Protein AF-A0A953UXV2-F1 (afdb_monomer_lite)

pLDDT: mean 86.6, std 13.32, range [50.5, 97.19]

Foldseek 3Di:
DVVVVVVVVVVVVVVVVVVVVVVVVVVVLVVQLVCLCPPPVDDPVS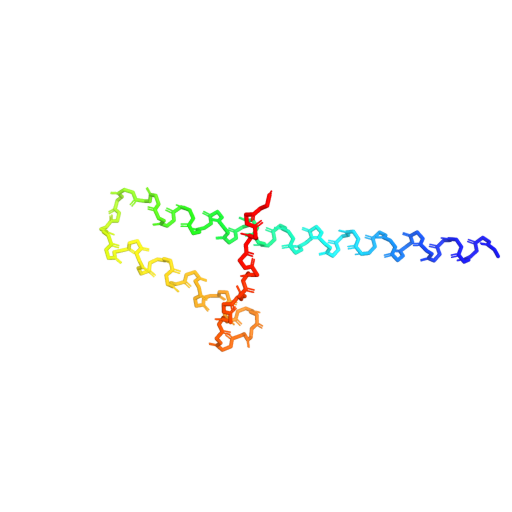SVVSNVVSVVVVCVVVVNPDDDDDPDDPPDDD

Structure (mmCIF, N/CA/C/O backbone):
data_AF-A0A953UXV2-F1
#
_entry.id   AF-A0A953UXV2-F1
#
loop_
_atom_site.group_PDB
_atom_site.id
_atom_site.type_symbol
_atom_site.label_atom_id
_atom_site.label_alt_id
_atom_site.label_comp_id
_atom_site.label_asym_id
_atom_site.label_entity_id
_atom_site.label_seq_id
_atom_site.pdbx_PDB_ins_code
_atom_site.Cartn_x
_atom_site.Cartn_y
_atom_site.Cartn_z
_atom_site.occupancy
_atom_site.B_iso_or_equiv
_atom_site.auth_seq_id
_atom_site.auth_comp_id
_atom_site.auth_asym_id
_atom_site.auth_atom_id
_atom_site.pdbx_PDB_model_num
ATOM 1 N N . MET A 1 1 ? 16.676 4.212 -37.717 1.00 59.56 1 MET A N 1
ATOM 2 C CA . MET A 1 1 ? 15.378 3.523 -37.530 1.00 59.56 1 MET A CA 1
ATOM 3 C C . MET A 1 1 ? 15.482 2.347 -36.559 1.00 59.56 1 MET A C 1
ATOM 5 O O . MET A 1 1 ? 14.681 2.288 -35.642 1.00 59.56 1 MET A O 1
ATOM 9 N N . ALA A 1 2 ? 16.476 1.454 -36.678 1.00 67.00 2 ALA A N 1
ATOM 10 C CA . ALA A 1 2 ? 16.670 0.364 -35.706 1.00 67.00 2 ALA A CA 1
ATOM 11 C C . ALA A 1 2 ? 17.043 0.856 -34.288 1.00 67.00 2 ALA A C 1
ATOM 13 O O . ALA A 1 2 ? 16.479 0.401 -33.302 1.00 67.00 2 ALA A O 1
ATOM 14 N N . THR A 1 3 ? 17.927 1.852 -34.183 1.00 73.88 3 THR A N 1
ATOM 15 C CA . THR A 1 3 ? 18.326 2.470 -32.903 1.00 73.88 3 THR A CA 1
ATOM 16 C C . THR A 1 3 ? 17.190 3.219 -32.208 1.00 73.88 3 THR A C 1
ATOM 18 O O . THR A 1 3 ? 17.076 3.177 -30.992 1.00 73.88 3 THR A O 1
ATOM 21 N N . THR A 1 4 ? 16.310 3.875 -32.966 1.00 75.38 4 THR A N 1
ATOM 22 C CA . THR A 1 4 ? 15.145 4.582 -32.415 1.00 75.38 4 THR A CA 1
ATOM 23 C C . THR A 1 4 ? 14.076 3.618 -31.902 1.00 75.38 4 THR A C 1
ATOM 25 O O . THR A 1 4 ? 13.470 3.892 -30.874 1.00 75.38 4 THR A O 1
ATOM 28 N N . ALA A 1 5 ? 13.870 2.481 -32.578 1.00 75.38 5 ALA A N 1
ATOM 29 C CA . ALA A 1 5 ? 12.964 1.430 -32.113 1.00 75.38 5 ALA A CA 1
ATOM 30 C C . ALA A 1 5 ? 13.473 0.780 -30.813 1.00 75.38 5 ALA A C 1
ATOM 32 O O . ALA A 1 5 ? 12.725 0.705 -29.843 1.00 75.38 5 ALA A O 1
ATOM 33 N N . LEU A 1 6 ? 14.770 0.444 -30.749 1.00 82.31 6 LEU A N 1
ATOM 34 C CA . LEU A 1 6 ? 15.412 -0.082 -29.536 1.00 82.31 6 LEU A CA 1
ATOM 35 C C . LEU A 1 6 ? 15.268 0.874 -28.339 1.00 82.31 6 LEU A C 1
ATOM 37 O O . LEU A 1 6 ? 14.989 0.440 -27.225 1.00 82.31 6 LEU A O 1
ATOM 41 N N . ASN A 1 7 ? 15.411 2.182 -28.573 1.00 85.81 7 ASN A N 1
ATOM 42 C CA . ASN A 1 7 ? 15.227 3.188 -27.527 1.00 85.81 7 ASN A CA 1
ATOM 43 C C . ASN A 1 7 ? 13.785 3.218 -26.999 1.00 85.81 7 ASN A C 1
ATOM 45 O O . ASN A 1 7 ? 13.584 3.375 -25.799 1.00 85.81 7 ASN A O 1
ATOM 49 N N . HIS A 1 8 ? 12.783 3.056 -27.867 1.00 90.12 8 HIS A N 1
ATOM 50 C CA . HIS A 1 8 ? 11.383 3.006 -27.440 1.00 90.12 8 HIS A CA 1
ATOM 51 C C . HIS A 1 8 ? 11.068 1.762 -26.611 1.00 90.12 8 HIS A C 1
ATOM 53 O O . HIS A 1 8 ? 10.359 1.873 -25.611 1.00 90.12 8 HIS A O 1
ATOM 59 N N . ASP A 1 9 ? 11.603 0.605 -26.995 1.00 91.81 9 ASP A N 1
ATOM 60 C CA . ASP A 1 9 ? 11.386 -0.639 -26.256 1.00 91.81 9 ASP A CA 1
ATOM 61 C C . ASP A 1 9 ? 12.077 -0.606 -24.888 1.00 91.81 9 ASP A C 1
ATOM 63 O O . ASP A 1 9 ? 11.481 -1.017 -23.894 1.00 91.81 9 ASP A O 1
ATOM 67 N N . LEU A 1 10 ? 13.276 -0.019 -24.802 1.00 92.31 10 LEU A N 1
ATOM 68 C CA . LEU A 1 10 ? 13.955 0.209 -23.524 1.00 92.31 10 LEU A CA 1
ATOM 69 C C . LEU A 1 10 ? 13.159 1.153 -22.611 1.00 92.31 10 LEU A C 1
ATOM 71 O O . LEU A 1 10 ? 12.949 0.844 -21.442 1.00 92.31 10 LEU A O 1
ATOM 75 N N . VAL A 1 11 ? 12.699 2.296 -23.131 1.00 95.06 11 VAL A N 1
ATOM 76 C CA . VAL A 1 11 ? 11.895 3.256 -22.353 1.00 95.06 11 VAL A CA 1
ATOM 77 C C . VAL A 1 11 ? 10.594 2.613 -21.872 1.00 95.06 11 VAL A C 1
ATOM 79 O O . VAL A 1 11 ? 10.197 2.837 -20.729 1.00 95.06 11 VAL A O 1
ATOM 82 N N . ARG A 1 12 ? 9.952 1.789 -22.711 1.00 95.69 12 ARG A N 1
ATOM 83 C CA . ARG A 1 12 ? 8.754 1.034 -22.328 1.00 95.69 12 ARG A CA 1
ATOM 84 C C . ARG A 1 12 ? 9.052 0.067 -21.185 1.00 95.69 12 ARG A C 1
ATOM 86 O O . ARG A 1 12 ? 8.349 0.116 -20.185 1.00 95.69 12 ARG A O 1
ATOM 93 N N . ALA A 1 13 ? 10.106 -0.738 -21.303 1.00 96.50 13 ALA A N 1
ATOM 94 C CA . ALA A 1 13 ? 10.486 -1.695 -20.267 1.00 96.50 13 ALA A CA 1
ATOM 95 C C . ALA A 1 13 ? 10.793 -1.005 -18.926 1.00 96.50 13 ALA A C 1
ATOM 97 O O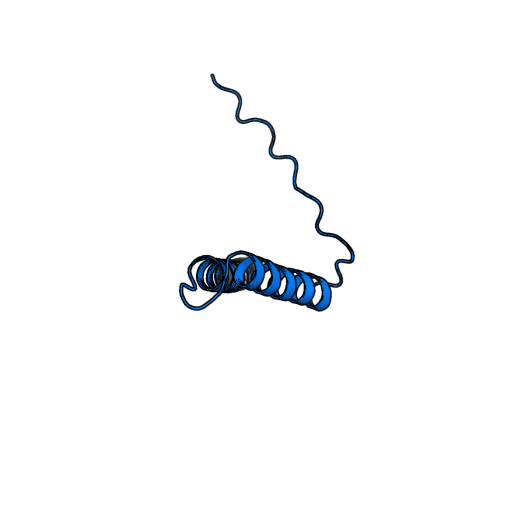 . ALA A 1 13 ? 10.360 -1.470 -17.877 1.00 96.50 13 ALA A O 1
ATOM 98 N N . ILE A 1 14 ? 11.481 0.143 -18.952 1.00 95.38 14 ILE A N 1
ATOM 99 C CA . ILE A 1 14 ? 11.741 0.941 -17.743 1.00 95.38 14 ILE A CA 1
ATOM 100 C C . ILE A 1 14 ? 10.428 1.449 -17.136 1.00 95.38 14 ILE A C 1
ATOM 102 O O . ILE A 1 14 ? 10.240 1.362 -15.926 1.00 95.38 14 ILE A O 1
ATOM 106 N N . ALA A 1 15 ? 9.517 1.977 -17.956 1.00 95.88 15 ALA A N 1
ATOM 107 C CA . ALA A 1 15 ? 8.235 2.484 -17.473 1.00 95.88 15 ALA A CA 1
ATOM 108 C C . ALA A 1 15 ? 7.367 1.373 -16.857 1.00 95.88 15 ALA A C 1
ATOM 110 O O . ALA A 1 15 ? 6.747 1.592 -15.817 1.00 95.88 15 ALA A O 1
ATOM 111 N N . GLU A 1 16 ? 7.351 0.190 -17.473 1.00 96.81 16 GLU A N 1
ATOM 112 C CA . GLU A 1 16 ? 6.658 -0.996 -16.959 1.00 96.81 16 GLU A CA 1
ATOM 113 C C . GLU A 1 16 ? 7.250 -1.453 -15.622 1.00 96.81 16 GLU A C 1
ATOM 115 O O . GLU A 1 16 ? 6.503 -1.659 -14.667 1.00 96.81 16 GLU A O 1
ATOM 120 N N . GLU A 1 17 ? 8.578 -1.522 -15.513 1.00 96.50 17 GLU A N 1
ATOM 121 C CA . GLU A 1 17 ? 9.249 -1.905 -14.269 1.00 96.50 17 GLU A CA 1
ATOM 122 C C . GLU A 1 17 ? 8.995 -0.891 -13.147 1.00 96.50 17 GLU A C 1
ATOM 124 O O . GLU A 1 17 ? 8.683 -1.266 -12.018 1.00 96.50 17 GLU A O 1
ATOM 129 N N . MET A 1 18 ? 9.049 0.409 -13.451 1.00 95.38 18 MET A N 1
ATOM 130 C CA . MET A 1 18 ? 8.722 1.454 -12.478 1.00 95.38 18 MET A CA 1
ATOM 131 C C . MET A 1 18 ? 7.269 1.344 -12.000 1.00 95.38 18 MET A C 1
ATOM 133 O O . MET A 1 18 ? 7.012 1.469 -10.802 1.00 95.38 18 MET A O 1
ATOM 137 N N . ALA A 1 19 ? 6.319 1.094 -12.907 1.00 94.06 19 ALA A N 1
ATOM 138 C CA . ALA A 1 19 ? 4.917 0.898 -12.547 1.00 94.06 19 ALA A CA 1
ATOM 139 C C . ALA A 1 19 ? 4.724 -0.351 -11.672 1.00 94.06 19 ALA A C 1
ATOM 141 O O . ALA A 1 19 ? 4.020 -0.289 -10.663 1.00 94.06 19 ALA A O 1
ATOM 142 N N . ASN A 1 20 ? 5.395 -1.453 -12.011 1.00 95.44 20 ASN A N 1
ATOM 143 C CA . ASN A 1 20 ? 5.361 -2.690 -11.237 1.00 95.44 20 ASN A CA 1
ATOM 144 C C . ASN A 1 20 ? 5.960 -2.511 -9.831 1.00 95.44 20 ASN A C 1
ATOM 146 O O . ASN A 1 20 ? 5.389 -2.978 -8.845 1.00 95.44 20 ASN A O 1
ATOM 150 N N . GLY A 1 21 ? 7.069 -1.775 -9.719 1.00 93.94 21 GLY A N 1
ATOM 151 C CA . GLY A 1 21 ? 7.682 -1.440 -8.434 1.00 93.94 21 GLY A CA 1
ATOM 152 C C . GLY A 1 21 ? 6.760 -0.603 -7.544 1.00 93.94 21 GLY A C 1
ATOM 153 O O . GLY A 1 21 ? 6.614 -0.899 -6.358 1.00 93.94 21 GLY A O 1
ATOM 154 N N . VAL A 1 22 ? 6.079 0.398 -8.117 1.00 90.88 22 VAL A N 1
ATOM 155 C CA . VAL A 1 22 ? 5.082 1.201 -7.386 1.00 90.88 22 VAL A CA 1
ATOM 156 C C . VAL A 1 22 ? 3.916 0.332 -6.915 1.00 90.88 22 VAL A C 1
ATOM 158 O O . VAL A 1 22 ? 3.540 0.417 -5.748 1.00 90.88 22 VAL A O 1
ATOM 161 N N . GLN A 1 23 ? 3.368 -0.518 -7.788 1.00 93.94 23 GLN A N 1
ATOM 162 C CA . GLN A 1 23 ? 2.265 -1.413 -7.432 1.00 93.94 23 GLN A CA 1
ATOM 163 C C . GLN A 1 23 ? 2.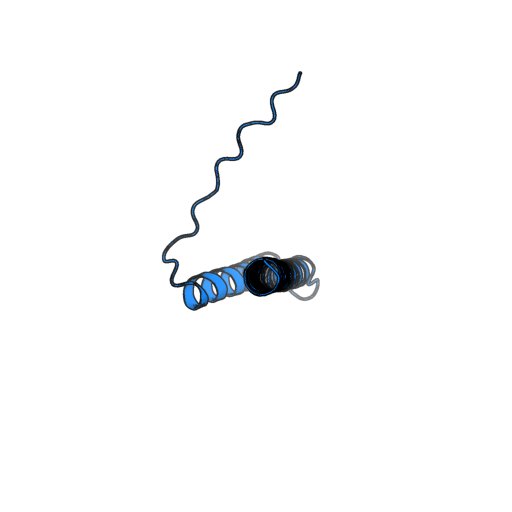664 -2.370 -6.301 1.00 93.94 23 GLN A C 1
ATOM 165 O O . GLN A 1 23 ? 1.955 -2.468 -5.305 1.00 93.94 23 GLN A O 1
ATOM 170 N N . THR A 1 24 ? 3.840 -2.991 -6.406 1.00 94.56 24 THR A N 1
ATOM 171 C CA . THR A 1 24 ? 4.365 -3.916 -5.390 1.00 94.56 24 THR A CA 1
ATOM 172 C C . THR A 1 24 ? 4.524 -3.238 -4.028 1.00 94.56 24 THR A C 1
ATOM 174 O O . THR A 1 24 ? 4.170 -3.814 -3.000 1.00 94.56 24 THR A O 1
ATOM 177 N N . ALA A 1 25 ? 5.027 -2.000 -4.001 1.00 91.12 25 ALA A N 1
ATOM 178 C CA . ALA A 1 25 ? 5.154 -1.237 -2.762 1.00 91.12 25 ALA A CA 1
ATOM 179 C C . ALA A 1 25 ? 3.781 -0.937 -2.133 1.00 91.12 25 ALA A C 1
ATOM 181 O O . ALA A 1 25 ? 3.599 -1.131 -0.931 1.00 91.12 25 ALA A O 1
ATOM 182 N N . VAL A 1 26 ? 2.805 -0.521 -2.949 1.00 91.94 26 VAL A N 1
ATOM 183 C CA . VAL A 1 26 ? 1.426 -0.274 -2.497 1.00 91.94 26 VAL A CA 1
ATOM 184 C C . VAL A 1 26 ? 0.794 -1.546 -1.939 1.00 91.94 26 VAL A C 1
ATOM 186 O O . VAL A 1 26 ? 0.233 -1.502 -0.845 1.00 91.94 26 VAL A O 1
ATOM 189 N N . ASP A 1 27 ? 0.926 -2.673 -2.635 1.00 94.69 27 ASP A N 1
ATOM 190 C CA . ASP A 1 27 ? 0.368 -3.955 -2.196 1.00 94.69 27 ASP A CA 1
ATOM 191 C C . ASP A 1 27 ? 0.981 -4.415 -0.868 1.00 94.69 27 ASP A C 1
ATOM 193 O O . ASP A 1 27 ? 0.258 -4.874 0.017 1.00 94.69 27 ASP A O 1
ATOM 197 N N . SER A 1 28 ? 2.290 -4.215 -0.678 1.00 93.56 28 SER A N 1
ATOM 198 C CA . SER A 1 28 ? 2.965 -4.522 0.589 1.00 93.56 28 SER A CA 1
ATOM 199 C C . SER A 1 28 ? 2.378 -3.723 1.756 1.00 93.56 28 SER A C 1
ATOM 201 O O . SER A 1 28 ? 2.048 -4.299 2.792 1.00 93.56 28 SER A O 1
ATOM 203 N N . TRP A 1 29 ? 2.193 -2.409 1.598 1.00 92.81 29 TRP A N 1
ATOM 204 C CA . TRP A 1 29 ? 1.605 -1.583 2.658 1.00 92.81 29 TRP A CA 1
ATOM 205 C C . TRP A 1 29 ? 0.133 -1.908 2.907 1.00 92.81 29 TRP A C 1
ATOM 207 O O . TRP A 1 29 ? -0.304 -1.921 4.057 1.00 92.81 29 TRP A O 1
ATOM 217 N N . MET A 1 30 ? -0.635 -2.198 1.854 1.00 94.81 30 MET A N 1
ATOM 218 C CA . MET A 1 30 ? -2.028 -2.622 2.003 1.00 94.81 30 MET A CA 1
ATOM 219 C C . MET A 1 30 ? -2.131 -3.939 2.777 1.00 94.81 30 MET A C 1
ATOM 221 O O . MET A 1 30 ? -2.979 -4.046 3.664 1.00 94.81 30 MET A O 1
ATOM 225 N N . MET A 1 31 ? -1.234 -4.893 2.513 1.00 97.00 31 MET A N 1
ATOM 226 C CA . MET A 1 31 ? -1.147 -6.150 3.258 1.00 97.00 31 MET A CA 1
ATOM 227 C C . MET A 1 31 ? -0.794 -5.915 4.734 1.00 97.00 31 MET A C 1
ATOM 229 O O . MET A 1 31 ? -1.432 -6.488 5.614 1.00 97.00 31 MET A O 1
ATOM 233 N N . GLU A 1 32 ? 0.181 -5.052 5.035 1.00 95.50 32 GLU A N 1
ATOM 234 C CA . GLU A 1 32 ? 0.534 -4.708 6.422 1.00 95.50 32 GLU A CA 1
ATOM 235 C C . GLU A 1 32 ? -0.645 -4.078 7.179 1.00 95.50 32 GLU A C 1
ATOM 237 O O . GLU A 1 32 ? -0.915 -4.438 8.329 1.00 95.50 32 GLU A O 1
ATOM 242 N N . ILE A 1 33 ? -1.385 -3.172 6.532 1.00 95.81 33 ILE A N 1
ATOM 243 C CA . ILE A 1 33 ? -2.579 -2.546 7.115 1.00 95.81 33 ILE A CA 1
ATOM 244 C C . ILE A 1 33 ? -3.673 -3.590 7.359 1.00 95.81 33 ILE A C 1
ATOM 246 O O . ILE A 1 33 ? -4.297 -3.580 8.423 1.00 95.81 33 ILE A O 1
ATOM 250 N N . GLU A 1 34 ? -3.910 -4.497 6.409 1.00 96.56 34 GLU A N 1
ATOM 251 C CA . GLU A 1 34 ? -4.892 -5.574 6.556 1.00 96.56 34 GLU A CA 1
ATOM 252 C C . GLU A 1 34 ? -4.540 -6.495 7.730 1.00 96.56 34 GLU A C 1
ATOM 254 O O . GLU A 1 34 ? -5.400 -6.771 8.572 1.00 96.56 34 GLU A O 1
ATOM 259 N N . LEU A 1 35 ? -3.273 -6.900 7.850 1.00 96.25 35 LEU A N 1
ATOM 260 C CA . LEU A 1 35 ? -2.790 -7.707 8.973 1.00 96.25 35 LEU A CA 1
ATOM 261 C C . LEU A 1 35 ? -2.982 -6.978 10.310 1.00 96.25 35 LEU A C 1
ATOM 263 O O . LEU A 1 35 ? -3.517 -7.557 11.256 1.00 96.25 35 LEU A O 1
ATOM 267 N N . ALA A 1 36 ? -2.638 -5.690 10.382 1.00 96.06 36 ALA A N 1
ATOM 268 C CA . ALA A 1 36 ? -2.811 -4.893 11.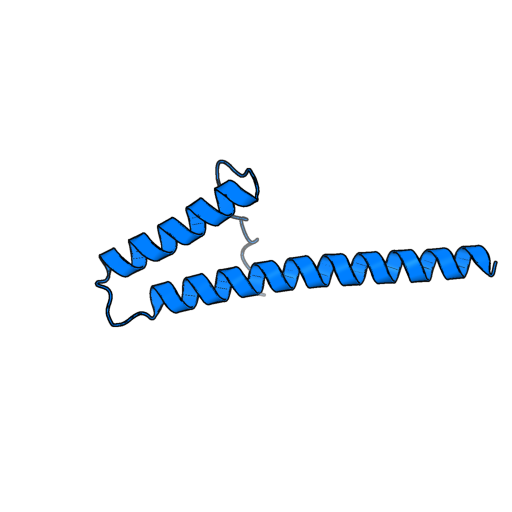596 1.00 96.06 36 ALA A CA 1
ATOM 269 C C . ALA A 1 36 ? -4.289 -4.741 12.004 1.00 96.06 36 ALA A C 1
ATOM 271 O O . ALA A 1 36 ? -4.614 -4.723 13.194 1.00 96.06 36 ALA A O 1
ATOM 272 N N . LEU A 1 37 ? -5.202 -4.637 11.034 1.00 94.88 37 LEU A N 1
ATOM 273 C CA . LEU A 1 37 ? -6.642 -4.501 11.275 1.00 94.88 37 LEU A CA 1
ATOM 274 C C . LEU A 1 37 ? -7.346 -5.826 11.587 1.00 94.88 37 LEU A C 1
ATOM 276 O O . LEU A 1 37 ? -8.383 -5.818 12.257 1.00 94.88 37 LEU A O 1
ATOM 280 N N . THR A 1 38 ? -6.809 -6.945 11.110 1.00 95.75 38 THR A N 1
ATOM 281 C CA . THR A 1 38 ? -7.391 -8.280 11.312 1.00 95.75 38 THR A CA 1
ATOM 282 C C . THR A 1 38 ? -6.772 -9.036 12.485 1.00 95.75 38 THR A C 1
ATOM 284 O O . THR A 1 38 ? -7.285 -10.090 12.858 1.00 95.75 38 THR A O 1
ATOM 287 N N . ASP A 1 39 ? -5.744 -8.478 13.133 1.00 94.06 39 ASP A N 1
ATOM 288 C CA . ASP A 1 39 ? -5.127 -9.085 14.309 1.00 94.06 39 ASP A CA 1
ATOM 289 C C . ASP A 1 39 ? -6.111 -9.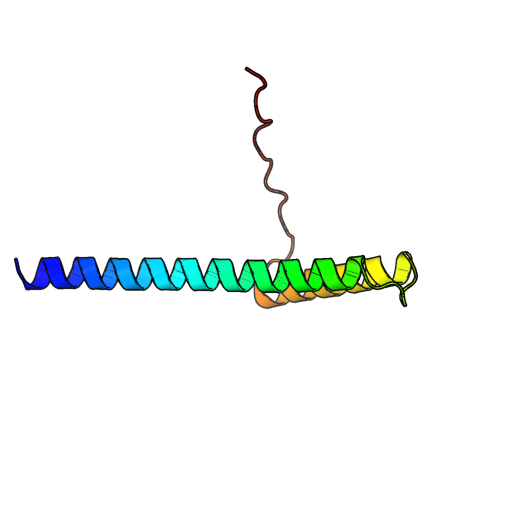179 15.494 1.00 94.06 39 ASP A C 1
ATOM 291 O O . ASP A 1 39 ? -6.468 -8.196 16.166 1.00 94.06 39 ASP A O 1
ATOM 295 N N . THR A 1 40 ? -6.552 -10.409 15.758 1.00 94.12 40 THR A N 1
ATOM 296 C CA . THR A 1 40 ? -7.466 -10.755 16.850 1.00 94.12 40 THR A CA 1
ATOM 297 C C . THR A 1 40 ? -6.796 -10.767 18.222 1.00 94.12 40 THR A C 1
ATOM 299 O O . THR A 1 40 ? -7.499 -10.759 19.232 1.00 94.12 40 THR A O 1
ATOM 302 N N . HIS A 1 41 ? -5.462 -10.787 18.284 1.00 95.38 41 HIS A N 1
ATOM 303 C CA . HIS A 1 41 ? -4.709 -10.721 19.538 1.00 95.38 41 HIS A CA 1
ATOM 304 C C . HIS A 1 41 ? -4.587 -9.290 20.069 1.00 95.38 41 HIS A C 1
ATOM 306 O O . HIS A 1 41 ? -4.339 -9.090 21.260 1.00 95.38 41 HIS A O 1
ATOM 312 N N . LEU A 1 42 ? -4.800 -8.289 19.213 1.00 92.56 42 LEU A N 1
ATOM 313 C CA . LEU A 1 42 ? -4.791 -6.886 19.597 1.00 92.56 42 LEU A CA 1
ATOM 314 C C . LEU A 1 42 ? -6.179 -6.401 20.025 1.00 92.56 42 LEU A C 1
ATOM 316 O O . LEU A 1 42 ? -7.225 -6.787 19.499 1.00 92.56 42 LEU A O 1
ATOM 320 N N . THR A 1 43 ? -6.190 -5.464 20.971 1.00 96.88 43 THR A N 1
ATOM 321 C CA . THR A 1 43 ? -7.395 -4.680 21.263 1.00 96.88 43 THR A CA 1
ATOM 322 C C . THR A 1 43 ? -7.708 -3.747 20.092 1.00 96.88 43 THR A C 1
ATOM 324 O O . THR A 1 43 ? -6.843 -3.461 19.266 1.00 96.88 43 THR A O 1
ATOM 327 N N . THR A 1 44 ? -8.922 -3.191 20.038 1.00 95.06 44 THR A N 1
ATOM 328 C CA . THR A 1 44 ? -9.271 -2.168 19.034 1.00 95.06 44 THR A CA 1
ATOM 329 C C . THR A 1 44 ? -8.278 -1.002 19.028 1.00 95.06 44 THR A C 1
ATOM 331 O O . THR A 1 44 ? -7.866 -0.554 17.963 1.00 95.06 44 THR A O 1
ATOM 334 N N . LEU A 1 45 ? -7.841 -0.545 20.209 1.00 96.06 45 LEU A N 1
ATOM 335 C CA . LEU A 1 45 ? -6.816 0.495 20.324 1.00 96.06 45 LEU A CA 1
ATOM 336 C C . LEU A 1 45 ? -5.442 0.001 19.843 1.00 96.06 45 LEU A C 1
ATOM 338 O O . LEU A 1 45 ? -4.730 0.746 19.178 1.00 96.06 45 LEU A O 1
ATOM 342 N N . GLY A 1 46 ? -5.084 -1.251 20.144 1.00 95.25 46 GLY A N 1
ATOM 343 C CA . GLY A 1 46 ? -3.848 -1.877 19.667 1.00 95.25 46 GLY A CA 1
ATOM 344 C C . GLY A 1 46 ? -3.764 -1.912 18.142 1.00 95.25 46 GLY A C 1
ATOM 345 O O . GLY A 1 46 ? -2.764 -1.474 17.581 1.00 95.25 46 GLY A O 1
ATOM 346 N N . ARG A 1 47 ? -4.846 -2.322 17.470 1.00 97.19 47 ARG A N 1
ATOM 347 C CA . ARG A 1 47 ? -4.931 -2.313 16.001 1.00 97.19 47 ARG A CA 1
ATOM 348 C C . ARG A 1 47 ? -4.794 -0.909 15.413 1.00 97.19 47 ARG A C 1
ATOM 350 O O . ARG A 1 47 ? -4.057 -0.712 14.454 1.00 97.19 47 ARG A O 1
ATOM 357 N N . LEU A 1 48 ? -5.451 0.088 16.014 1.00 96.12 48 LEU A N 1
ATOM 358 C CA . LEU A 1 48 ? -5.320 1.486 15.582 1.00 96.12 48 LEU A CA 1
ATOM 359 C C . LEU A 1 48 ? -3.887 2.011 15.733 1.00 96.12 48 LEU A C 1
ATOM 361 O O . LEU A 1 48 ? -3.405 2.727 14.857 1.00 96.12 48 LEU A O 1
ATOM 365 N N . ASN A 1 49 ? -3.200 1.651 16.819 1.00 96.62 49 ASN A N 1
ATOM 366 C CA . ASN A 1 49 ? -1.804 2.032 17.024 1.00 96.62 49 ASN A CA 1
ATOM 367 C C . ASN A 1 49 ? -0.872 1.363 16.005 1.00 96.62 49 ASN A C 1
ATOM 369 O O . ASN A 1 49 ? -0.000 2.044 15.473 1.00 96.62 49 ASN A O 1
ATOM 373 N N . ALA A 1 50 ? -1.089 0.085 15.687 1.00 96.19 50 ALA A N 1
ATOM 374 C CA . ALA A 1 50 ? -0.317 -0.625 14.667 1.00 96.19 50 ALA A CA 1
ATOM 375 C C . ALA A 1 50 ? -0.503 -0.001 13.271 1.00 96.19 50 ALA A C 1
ATOM 377 O O . ALA A 1 50 ? 0.471 0.297 12.584 1.00 96.19 50 ALA A O 1
ATOM 378 N N . VAL A 1 51 ? -1.743 0.314 12.878 1.00 96.38 51 VAL A N 1
ATOM 379 C CA . VAL A 1 51 ? -2.009 1.037 11.618 1.00 96.38 51 VAL A CA 1
ATOM 380 C C . VAL A 1 51 ? -1.343 2.413 11.612 1.00 96.38 51 VAL A C 1
ATOM 382 O O . VAL A 1 51 ? -0.780 2.830 10.600 1.00 96.38 51 VAL A O 1
ATOM 385 N N . LYS A 1 52 ? -1.372 3.129 12.742 1.00 95.25 52 LYS A N 1
ATOM 386 C CA . LYS A 1 52 ? -0.689 4.420 12.867 1.00 95.25 52 LYS A CA 1
ATOM 387 C C . LYS A 1 52 ? 0.820 4.281 12.652 1.00 95.25 52 LYS A C 1
ATOM 389 O O . LYS A 1 52 ? 1.393 5.115 11.960 1.00 95.25 52 LYS A O 1
ATOM 394 N N . GLU A 1 53 ? 1.449 3.254 13.214 1.00 95.69 53 GLU A N 1
ATOM 395 C CA . GLU A 1 53 ? 2.879 2.981 13.029 1.00 95.69 53 GLU A CA 1
ATOM 396 C C . GLU A 1 53 ? 3.228 2.747 11.553 1.00 95.69 53 GLU A C 1
ATOM 398 O O . GLU A 1 53 ? 4.157 3.376 11.043 1.00 95.69 53 GLU A O 1
ATOM 403 N N . ILE A 1 54 ? 2.425 1.951 10.838 1.00 94.62 54 ILE A N 1
ATOM 404 C CA . ILE A 1 54 ? 2.591 1.721 9.393 1.00 94.62 54 ILE A CA 1
ATOM 405 C C . ILE A 1 54 ? 2.505 3.045 8.613 1.00 94.62 54 ILE A C 1
ATOM 407 O O . ILE A 1 54 ? 3.349 3.331 7.760 1.00 94.62 54 ILE A O 1
ATOM 411 N N . VAL A 1 55 ? 1.528 3.902 8.936 1.00 93.69 55 VAL A N 1
ATOM 412 C CA . VAL A 1 55 ? 1.358 5.218 8.291 1.00 93.69 55 VAL A CA 1
ATOM 413 C C . VAL A 1 55 ? 2.541 6.151 8.562 1.00 93.69 55 VAL A C 1
ATOM 415 O O . VAL A 1 55 ? 2.990 6.851 7.652 1.00 93.69 55 VAL A O 1
ATOM 418 N N . GLU A 1 56 ? 3.056 6.188 9.791 1.00 93.25 56 GLU A N 1
ATOM 419 C CA . GLU A 1 56 ? 4.232 7.001 10.120 1.00 93.25 56 GLU A CA 1
ATOM 420 C C . GLU A 1 56 ? 5.495 6.481 9.420 1.00 93.25 56 GLU A C 1
ATOM 422 O O . GLU A 1 56 ? 6.286 7.281 8.913 1.00 93.25 56 GLU A O 1
ATOM 427 N N . ASN A 1 57 ? 5.651 5.161 9.295 1.00 91.81 57 ASN A N 1
ATOM 428 C CA . ASN A 1 57 ? 6.756 4.570 8.546 1.00 91.81 57 ASN A CA 1
ATOM 429 C C . ASN A 1 57 ? 6.691 4.932 7.052 1.00 91.81 57 ASN A C 1
ATOM 431 O O . ASN A 1 57 ? 7.687 5.371 6.474 1.00 91.81 57 ASN A O 1
ATOM 435 N N . TYR A 1 58 ? 5.507 4.853 6.434 1.00 90.44 58 TYR A N 1
ATOM 436 C CA . TYR A 1 58 ? 5.301 5.305 5.054 1.00 90.44 58 TYR A CA 1
ATOM 437 C C . TYR A 1 58 ? 5.691 6.784 4.872 1.00 90.44 58 TYR A C 1
ATOM 439 O O . TYR A 1 58 ? 6.420 7.131 3.938 1.00 90.44 58 TYR A O 1
ATOM 447 N N . LYS A 1 59 ? 5.240 7.669 5.773 1.00 90.62 59 LYS A N 1
ATOM 448 C CA . LYS A 1 59 ? 5.571 9.105 5.739 1.00 90.62 59 LYS A CA 1
ATOM 449 C C . LYS A 1 59 ? 7.075 9.340 5.816 1.00 90.62 59 LYS A C 1
ATOM 451 O O . LYS A 1 59 ? 7.613 10.140 5.053 1.00 90.62 59 LYS A O 1
ATOM 456 N N . HIS A 1 60 ? 7.746 8.618 6.710 1.00 89.75 60 HIS A N 1
ATOM 457 C CA . HIS A 1 60 ? 9.190 8.696 6.882 1.00 89.75 60 HIS A CA 1
ATOM 458 C C . HIS A 1 60 ? 9.938 8.259 5.613 1.00 89.75 60 HIS A C 1
ATOM 460 O O . HIS A 1 60 ? 10.809 8.984 5.137 1.00 89.75 60 HIS A O 1
ATOM 466 N N . LEU A 1 61 ? 9.562 7.121 5.019 1.00 87.69 61 LEU A N 1
ATOM 467 C CA . LEU A 1 61 ? 10.207 6.584 3.813 1.00 87.69 61 LEU A CA 1
ATOM 468 C C . LEU A 1 61 ? 9.967 7.438 2.560 1.00 87.69 61 LEU A C 1
ATOM 470 O O . LEU A 1 61 ? 10.837 7.520 1.697 1.00 87.69 61 LEU A O 1
ATOM 474 N N . THR A 1 62 ? 8.806 8.085 2.455 1.00 86.75 62 THR A N 1
ATOM 475 C CA . THR A 1 62 ? 8.444 8.926 1.299 1.00 86.75 62 THR A CA 1
ATOM 476 C C . THR A 1 62 ? 8.791 10.405 1.485 1.00 86.75 62 THR A C 1
ATOM 478 O O . THR A 1 62 ? 8.587 11.205 0.571 1.00 86.75 62 THR A O 1
ATOM 481 N N . GLY A 1 63 ? 9.300 10.793 2.660 1.00 86.31 63 GLY A N 1
ATOM 482 C CA . GLY A 1 63 ? 9.552 12.192 3.014 1.00 86.31 63 GLY A CA 1
ATOM 483 C C . GLY A 1 63 ? 8.278 13.043 3.097 1.00 86.31 63 GLY A C 1
ATOM 484 O O . GLY A 1 63 ? 8.352 14.273 3.052 1.00 86.31 63 GLY A O 1
ATOM 485 N N . GLN A 1 64 ? 7.100 12.419 3.191 1.00 82.06 64 GLN A N 1
ATOM 486 C CA . GLN A 1 64 ? 5.826 13.124 3.254 1.00 82.06 64 GLN A CA 1
ATOM 487 C C . GLN A 1 64 ? 5.494 13.495 4.696 1.00 82.06 64 GLN A C 1
ATOM 489 O O . GLN A 1 64 ? 5.192 12.639 5.519 1.00 82.06 64 GLN A O 1
ATOM 494 N N . ALA A 1 65 ? 5.462 14.794 4.998 1.00 75.31 65 ALA A N 1
ATOM 495 C CA . ALA A 1 65 ? 5.040 15.257 6.318 1.00 75.31 65 ALA A CA 1
ATOM 496 C C . ALA A 1 65 ? 3.565 14.913 6.596 1.00 75.31 65 ALA A C 1
ATOM 498 O O . ALA A 1 65 ? 3.221 14.538 7.716 1.00 75.31 65 ALA A O 1
ATOM 499 N N . HIS A 1 66 ? 2.688 15.033 5.591 1.00 76.12 66 HIS A N 1
ATOM 500 C CA . HIS A 1 66 ? 1.255 14.734 5.672 1.00 76.12 66 HIS A CA 1
ATOM 501 C C . HIS A 1 66 ? 0.778 14.025 4.400 1.00 76.12 66 HIS A C 1
ATOM 503 O O . HIS A 1 66 ? 1.177 14.385 3.294 1.00 76.12 66 HIS A O 1
ATOM 509 N N . LEU A 1 67 ? -0.117 13.047 4.573 1.00 78.06 67 LEU A N 1
ATOM 510 C CA . LEU A 1 67 ? -0.808 12.395 3.464 1.00 78.06 67 LEU A CA 1
ATOM 511 C C . LEU A 1 67 ? -2.020 13.239 3.090 1.00 78.06 67 LEU A C 1
ATOM 513 O O . LEU A 1 67 ? -2.950 13.390 3.883 1.00 78.06 67 LEU A O 1
ATOM 517 N N . SER A 1 68 ? -2.008 13.805 1.891 1.00 74.00 68 SER A N 1
ATOM 518 C CA . SER A 1 68 ? -3.171 14.508 1.365 1.00 74.00 68 SER A CA 1
ATOM 519 C C . SER A 1 68 ? -4.213 13.485 0.932 1.00 74.00 68 SER A C 1
ATOM 521 O O . SER A 1 68 ? -3.943 12.637 0.082 1.00 74.00 68 SER A O 1
ATOM 523 N N . CYS A 1 69 ? -5.419 13.575 1.490 1.00 60.16 69 CYS A N 1
ATOM 524 C CA . CYS A 1 69 ? -6.547 12.808 0.984 1.00 60.16 69 CYS A CA 1
ATOM 525 C C . CYS A 1 69 ? -6.808 13.241 -0.463 1.00 60.16 69 CYS A C 1
ATOM 527 O O . CYS A 1 69 ? -7.077 14.415 -0.734 1.00 60.16 69 CYS A O 1
ATOM 529 N N . ARG A 1 70 ? -6.703 12.305 -1.408 1.00 63.16 70 ARG A N 1
ATOM 530 C CA . ARG A 1 70 ? -7.135 12.558 -2.778 1.00 63.16 70 ARG A CA 1
ATOM 531 C C . ARG A 1 70 ? -8.654 12.669 -2.740 1.00 63.16 70 ARG A C 1
ATOM 533 O O . ARG A 1 70 ? -9.330 11.675 -2.493 1.00 63.16 70 ARG A O 1
ATOM 540 N N . VAL A 1 71 ? -9.190 13.866 -2.978 1.00 57.62 71 VAL A N 1
ATOM 541 C CA . VAL A 1 71 ? -10.625 14.038 -3.223 1.00 57.62 71 VAL A CA 1
ATOM 542 C C . VAL A 1 71 ? -10.937 13.253 -4.494 1.00 57.62 71 VAL A C 1
ATOM 544 O O . VAL A 1 71 ? -10.612 13.689 -5.599 1.00 57.62 71 VAL A O 1
ATOM 547 N N . LEU A 1 72 ? -11.482 12.047 -4.339 1.00 56.16 72 LEU A N 1
ATOM 548 C CA . LEU A 1 72 ? -12.049 11.317 -5.461 1.00 56.16 72 LEU A CA 1
ATOM 549 C C . LEU A 1 72 ? -13.235 12.154 -5.955 1.00 56.16 72 LEU A C 1
ATOM 551 O O . LEU A 1 72 ? -14.079 12.518 -5.129 1.00 56.16 72 LEU A O 1
ATOM 555 N N . PRO A 1 73 ? -13.306 12.514 -7.251 1.00 54.41 73 PRO A N 1
ATOM 556 C CA . PRO A 1 73 ? -14.522 13.110 -7.777 1.00 54.41 73 PRO A CA 1
ATOM 557 C C . PRO A 1 73 ? -15.651 12.135 -7.455 1.00 54.41 73 PRO A C 1
ATOM 559 O O . PRO A 1 73 ? -15.519 10.940 -7.727 1.00 54.41 73 PRO A O 1
ATOM 562 N N . ALA A 1 74 ? -16.700 12.632 -6.793 1.00 62.12 74 ALA A N 1
ATOM 563 C CA . ALA A 1 74 ? -17.878 11.838 -6.485 1.00 62.12 74 ALA A CA 1
ATOM 564 C C . ALA A 1 74 ? -18.266 11.102 -7.766 1.00 62.12 74 ALA A C 1
ATOM 566 O O . ALA A 1 74 ? -18.482 11.750 -8.792 1.00 62.12 74 ALA A O 1
ATOM 567 N N . VAL A 1 75 ? -18.251 9.766 -7.729 1.00 62.12 75 VAL A N 1
ATOM 5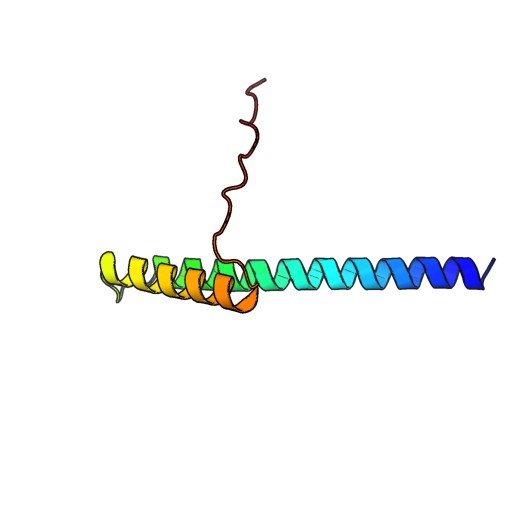68 C CA . VAL A 1 75 ? -18.716 8.961 -8.853 1.00 62.12 75 VAL A CA 1
ATOM 569 C C . VAL A 1 75 ? -20.149 9.426 -9.094 1.00 62.12 75 VAL A C 1
ATOM 571 O O . VAL A 1 75 ? -21.025 9.272 -8.244 1.00 62.12 75 VAL A O 1
ATOM 574 N N . GLY A 1 76 ? -20.332 10.172 -10.180 1.00 59.69 76 GLY A N 1
ATOM 575 C CA . GLY A 1 76 ? -21.628 10.678 -10.568 1.00 59.69 76 GLY A CA 1
ATOM 576 C C . GLY A 1 76 ? -22.470 9.471 -10.914 1.00 59.69 76 GLY A C 1
ATOM 577 O O . GLY A 1 76 ? -22.169 8.769 -11.875 1.00 59.69 76 GLY A O 1
ATOM 578 N N . SER A 1 77 ? -23.491 9.215 -10.106 1.00 50.50 77 SER A N 1
ATOM 579 C CA . SER A 1 77 ? -24.612 8.376 -10.493 1.00 50.50 77 SER A CA 1
ATOM 580 C C . SER A 1 77 ? -25.176 8.935 -11.802 1.00 50.50 77 SER A C 1
ATOM 582 O O . SER A 1 77 ? -25.682 10.059 -11.837 1.00 50.50 77 SER A O 1
ATOM 584 N N . SER A 1 78 ? -25.043 8.192 -12.893 1.00 54.88 78 SER A N 1
ATOM 585 C CA . SER A 1 78 ? -25.764 8.405 -14.150 1.00 54.88 78 SER A CA 1
ATOM 586 C C . SER A 1 78 ? -26.097 7.049 -14.739 1.00 54.88 78 SER A C 1
ATOM 588 O O . SER A 1 78 ? -25.199 6.179 -14.718 1.00 54.88 78 SER A O 1
#

Secondary structure (DSSP, 8-state):
-HHHHHHHHHHHHHHHHHHHHHHHHHHHHHHHHHHHHH-TTS-HHHHHHHHHHHHHHHHHHHT-SS-----PPP----

Radius of gyration: 19.25 Å; chains: 1; bounding box: 44×26×59 Å

Sequence (78 aa):
MATTALNHDLVRAIAEEMANGVQTAVDSWMMEIELALTDTHLTTLGRLNAVKEIVENYKHLTGQAHLSCRVLPAVGSS